Protein AF-K2NVF6-F1 (afdb_monomer)

pLDDT: mean 97.02, std 4.73, range [56.03, 98.81]

Solvent-accessible surface area (backbone atoms only — not comparable to full-atom values): 5908 Å² total; per-residue (Å²): 128,57,72,67,57,52,52,40,52,58,54,57,77,69,61,88,63,93,87,68,90,44,64,64,63,52,57,75,37,52,66,48,78,48,76,46,57,49,92,93,43,70,61,28,25,37,22,43,39,32,30,70,89,70,53,74,41,76,11,54,35,62,58,96,49,70,90,69,56,45,73,68,61,27,51,49,48,2,43,51,43,22,52,62,60,46,50,62,55,52,46,50,56,49,50,54,52,56,60,74,76,106

Nearest PDB structures (foldseek):
  2pod-assembly1_A  TM=8.569E-01  e=7.023E-01  Burkholderia pseudomallei K96243
  2x5g-assembly1_A-2  TM=3.742E-01  e=3.805E+00  Sulfolobus islandicus rudivirus 1 variant XX
  3caa-assembly1_A  TM=4.633E-01  e=4.312E+00  Homo sapiens
  1h6h-assembly1_A  TM=2.798E-01  e=1.488E+00  Homo sapiens

Secondary structure (DSSP, 8-state):
--HHHHHHHHHHHT--SS----HHHHHTTEEEEEEE--TT-TT-EEEEEEETTS-EEEEEE--SSGGG--HHHHHHHHHHHHHHHHHHHHHHHHHHHHHHT-

Sequence (102 aa):
MDSLEATDAAAAAVQKTPNRVSLDSIKAKIAEVEFHAPHLEPTMTVCFVKMQNGFVVIGKTAPADPGNFDAELGRKFAYEDAVRQIWPLEGYALRERLAAEA

InterPro domains:
  IPR025915 Phage protein (N4 Gp49/phage Sf6 gene 66) family [PF13876] (23-98)

Radius of gyration: 15.77 Å; Cα contacts (8 Å, |Δi|>4): 128; chains: 1; bounding box: 32×29×45 Å

Structure (mmCIF, N/CA/C/O backbone):
data_AF-K2NVF6-F1
#
_entry.id   AF-K2NVF6-F1
#
loop_
_atom_site.group_PDB
_atom_site.id
_atom_site.type_symbol
_atom_site.label_atom_id
_atom_site.label_alt_id
_atom_site.label_comp_id
_atom_site.label_asym_id
_atom_site.label_entity_id
_atom_site.label_seq_id
_atom_site.pdbx_PDB_ins_code
_atom_site.Cartn_x
_atom_site.Cartn_y
_atom_site.Cartn_z
_atom_site.occupancy
_atom_site.B_iso_or_equiv
_atom_site.auth_seq_id
_atom_site.auth_comp_id
_atom_site.auth_asym_id
_atom_site.auth_atom_id
_atom_site.pdbx_PDB_model_num
ATOM 1 N N . MET A 1 1 ? 9.861 13.664 2.309 1.00 56.03 1 MET A N 1
ATOM 2 C CA . MET A 1 1 ? 8.954 12.829 3.118 1.00 56.03 1 MET A CA 1
ATOM 3 C C . MET A 1 1 ? 8.157 11.981 2.151 1.00 56.03 1 MET A C 1
ATOM 5 O O . MET A 1 1 ? 7.742 12.523 1.129 1.00 56.03 1 MET A O 1
ATOM 9 N N . ASP A 1 2 ? 8.043 10.676 2.391 1.00 87.88 2 ASP A N 1
ATOM 10 C CA . ASP A 1 2 ? 7.190 9.816 1.568 1.00 87.88 2 ASP A CA 1
ATOM 11 C C . ASP A 1 2 ? 5.736 10.322 1.648 1.00 87.88 2 ASP A C 1
ATOM 13 O O . ASP A 1 2 ? 5.313 10.851 2.680 1.00 87.88 2 ASP A O 1
ATOM 17 N N . SER A 1 3 ? 4.972 10.243 0.558 1.00 94.88 3 SER A N 1
ATOM 18 C CA . SER A 1 3 ? 3.623 10.820 0.530 1.00 94.88 3 SER A CA 1
ATOM 19 C C . SER A 1 3 ? 2.660 10.087 1.479 1.00 94.88 3 SER A C 1
ATOM 21 O O . SER A 1 3 ? 1.757 10.703 2.057 1.00 94.88 3 SER A O 1
ATOM 23 N N . LEU A 1 4 ? 2.884 8.785 1.693 1.00 97.19 4 LEU A N 1
ATOM 24 C CA . LEU A 1 4 ? 2.151 7.981 2.666 1.00 97.19 4 LEU A CA 1
ATOM 25 C C . LEU A 1 4 ? 2.488 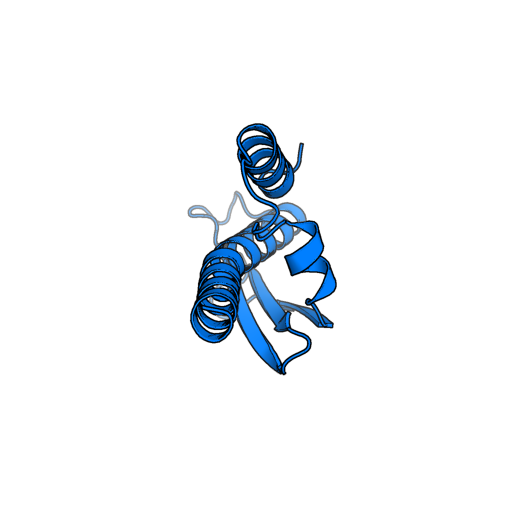8.407 4.095 1.00 97.19 4 LEU A C 1
ATOM 27 O O . LEU A 1 4 ? 1.586 8.552 4.915 1.00 97.19 4 LEU A O 1
ATOM 31 N N . GLU A 1 5 ? 3.767 8.655 4.385 1.00 97.50 5 GLU A N 1
ATOM 32 C CA . GLU A 1 5 ? 4.224 9.122 5.701 1.00 97.50 5 GLU A CA 1
ATOM 33 C C . GLU A 1 5 ? 3.648 10.496 6.031 1.00 97.50 5 GLU A C 1
ATOM 35 O O . GLU A 1 5 ? 3.191 10.721 7.147 1.00 97.50 5 GLU A O 1
ATOM 40 N N . ALA A 1 6 ? 3.629 11.411 5.058 1.00 97.56 6 ALA A N 1
ATOM 41 C CA . ALA A 1 6 ? 3.038 12.732 5.241 1.00 97.56 6 ALA A CA 1
ATOM 42 C C . ALA A 1 6 ? 1.535 12.639 5.560 1.00 97.56 6 ALA A C 1
ATOM 44 O O . ALA A 1 6 ? 1.045 13.321 6.462 1.00 97.56 6 ALA A O 1
ATOM 45 N N . THR A 1 7 ? 0.814 11.757 4.857 1.00 96.44 7 THR A N 1
ATOM 46 C CA . THR A 1 7 ? -0.617 11.508 5.097 1.00 96.44 7 THR A CA 1
ATOM 47 C C . THR A 1 7 ? -0.851 10.889 6.478 1.00 96.44 7 THR A C 1
ATOM 49 O O . THR A 1 7 ? -1.722 11.347 7.219 1.00 96.44 7 THR A O 1
ATOM 52 N N . ASP A 1 8 ? -0.053 9.887 6.859 1.00 98.06 8 ASP A N 1
ATOM 53 C CA . ASP A 1 8 ? -0.150 9.232 8.167 1.00 98.06 8 ASP A CA 1
ATOM 54 C C . ASP A 1 8 ? 0.152 10.197 9.318 1.00 98.06 8 ASP A C 1
ATOM 56 O O . ASP A 1 8 ? -0.606 10.251 10.287 1.00 98.06 8 ASP A O 1
ATOM 60 N N . ALA A 1 9 ? 1.203 11.012 9.184 1.00 98.00 9 ALA A N 1
ATOM 61 C CA . ALA A 1 9 ? 1.586 12.011 10.176 1.00 98.00 9 ALA A CA 1
ATOM 62 C C . ALA A 1 9 ? 0.489 13.068 10.372 1.00 98.00 9 ALA A C 1
ATOM 64 O O . ALA A 1 9 ? 0.155 13.407 11.510 1.00 98.00 9 ALA A O 1
ATOM 65 N N . ALA A 1 10 ? -0.119 13.551 9.283 1.00 97.62 10 ALA A N 1
ATOM 66 C CA . ALA A 1 10 ? -1.236 14.491 9.355 1.00 97.62 10 ALA A CA 1
ATOM 67 C C . ALA A 1 10 ? -2.454 13.880 10.071 1.00 97.62 10 ALA A C 1
ATOM 69 O O . ALA A 1 10 ? -3.062 14.535 10.919 1.00 97.62 10 ALA A O 1
ATOM 70 N N . ALA A 1 11 ? -2.782 12.615 9.787 1.00 97.06 11 ALA A N 1
ATOM 71 C CA . ALA A 1 11 ? -3.864 11.902 10.465 1.00 97.06 11 ALA A CA 1
ATOM 72 C C . ALA A 1 11 ? -3.561 11.644 11.954 1.00 97.06 11 ALA A C 1
ATOM 74 O O . ALA A 1 11 ? -4.452 11.767 12.796 1.00 97.06 11 ALA A O 1
ATOM 75 N N . ALA A 1 12 ? -2.311 11.317 12.294 1.00 97.88 12 ALA A N 1
ATOM 76 C CA . ALA A 1 12 ? -1.865 11.111 13.670 1.00 97.88 12 ALA A CA 1
ATOM 77 C C . ALA A 1 12 ? -1.951 12.398 14.505 1.00 97.88 12 ALA A C 1
ATOM 79 O O . ALA A 1 12 ? -2.398 12.358 15.650 1.00 97.88 12 ALA A O 1
ATOM 80 N N . ALA A 1 13 ? -1.597 13.549 13.925 1.00 98.31 13 ALA A N 1
ATOM 81 C CA . ALA A 1 13 ? -1.610 14.843 14.612 1.00 98.31 13 ALA A CA 1
ATOM 82 C C . ALA A 1 13 ? -3.007 15.282 15.095 1.00 98.31 13 ALA A C 1
ATOM 84 O O . ALA A 1 13 ? -3.115 16.084 16.020 1.00 98.31 13 ALA A O 1
ATOM 85 N N . VAL A 1 14 ? -4.078 14.758 14.488 1.00 97.81 14 VAL A N 1
ATOM 86 C CA . VAL A 1 14 ? -5.475 15.077 14.840 1.00 97.81 14 VAL A CA 1
ATOM 87 C C . VAL A 1 14 ? -6.210 13.921 15.532 1.00 97.81 14 VAL A C 1
ATOM 89 O O . VAL A 1 14 ? -7.424 13.993 15.746 1.00 97.81 14 VAL A O 1
ATOM 92 N N . GLN A 1 15 ? -5.503 12.843 15.884 1.00 97.56 15 GLN A N 1
ATOM 93 C CA . GLN A 1 15 ? -6.074 11.650 16.505 1.00 97.56 15 GLN A CA 1
ATOM 94 C C . GLN A 1 15 ? -6.615 11.949 17.917 1.00 97.56 15 GLN A C 1
ATOM 96 O O . GLN A 1 15 ? -5.915 12.494 18.764 1.00 97.56 15 GLN A O 1
ATOM 101 N N . LYS A 1 16 ? -7.867 11.549 18.188 1.00 97.88 16 LYS A N 1
ATOM 102 C CA . LYS A 1 16 ? -8.545 11.750 19.492 1.00 97.88 16 LYS A CA 1
ATOM 103 C C . LYS A 1 16 ? -8.851 10.459 20.257 1.00 97.88 16 LYS A C 1
ATOM 105 O O . LYS A 1 16 ? -9.225 10.512 21.421 1.00 97.88 16 LYS A O 1
ATOM 110 N N . THR A 1 17 ? -8.746 9.308 19.598 1.00 96.94 17 THR A N 1
ATOM 111 C CA . THR A 1 17 ? -9.041 7.980 20.166 1.00 96.94 17 THR A CA 1
ATOM 112 C C . THR A 1 17 ? -7.910 7.020 19.799 1.00 96.94 17 THR A C 1
ATOM 114 O O . THR A 1 17 ? -7.207 7.296 18.826 1.00 96.94 17 THR A O 1
ATOM 117 N N . PRO A 1 18 ? -7.722 5.885 20.492 1.00 95.81 18 PRO A N 1
ATOM 118 C CA . PRO A 1 18 ? -6.734 4.882 20.080 1.00 95.81 18 PRO A CA 1
ATOM 119 C C . PRO A 1 18 ? -7.077 4.189 18.745 1.00 95.81 18 PRO A C 1
ATOM 121 O O . PRO A 1 18 ? -6.223 3.526 18.163 1.00 95.81 18 PRO A O 1
ATOM 124 N N . ASN A 1 19 ? -8.296 4.363 18.227 1.00 97.06 19 ASN A N 1
ATOM 125 C CA . ASN A 1 19 ? -8.804 3.657 17.055 1.00 97.06 19 ASN A CA 1
ATOM 126 C C . ASN A 1 19 ? -8.381 4.350 15.755 1.00 97.06 19 ASN A C 1
ATOM 128 O O . ASN A 1 19 ? -9.136 5.138 15.182 1.00 97.06 19 ASN A O 1
ATOM 132 N N . ARG A 1 20 ? -7.170 4.053 15.278 1.00 97.19 20 ARG A N 1
ATOM 133 C CA . ARG A 1 20 ? -6.643 4.573 14.010 1.00 97.19 20 ARG A CA 1
ATOM 134 C C . ARG A 1 20 ? -5.943 3.475 13.219 1.00 97.19 20 ARG A C 1
ATOM 136 O O . ARG A 1 20 ? -5.141 2.726 13.763 1.00 97.19 20 ARG A O 1
ATOM 143 N N . VAL A 1 21 ? -6.202 3.436 11.916 1.00 98.19 21 VAL A N 1
ATOM 144 C CA . VAL A 1 21 ? -5.375 2.682 10.968 1.00 98.19 21 VAL A CA 1
ATOM 145 C C . VAL A 1 21 ? -4.148 3.530 10.641 1.00 98.19 21 VAL A C 1
ATOM 147 O O . VAL A 1 21 ? -4.294 4.611 10.065 1.00 98.19 21 VAL A O 1
ATOM 150 N N . SER A 1 22 ? -2.965 3.065 11.040 1.00 98.25 22 SER A N 1
ATOM 151 C CA . SER A 1 22 ? -1.684 3.714 10.736 1.00 98.25 22 SER A CA 1
ATOM 152 C C . SER A 1 22 ? -0.967 3.058 9.558 1.00 98.25 22 SER A C 1
ATOM 154 O O . SER A 1 22 ? -1.186 1.873 9.278 1.00 98.25 22 SER A O 1
ATOM 156 N N . LEU A 1 23 ? -0.047 3.796 8.930 1.00 98.44 23 LEU A N 1
ATOM 157 C CA . LEU A 1 23 ? 0.848 3.266 7.897 1.00 98.44 23 LEU A CA 1
ATOM 158 C C . LEU A 1 23 ? 1.577 2.013 8.380 1.00 98.44 23 LEU A C 1
ATOM 160 O O . LEU A 1 23 ? 1.611 1.003 7.681 1.00 98.44 23 LEU A O 1
ATOM 164 N N . ASP A 1 24 ? 2.121 2.069 9.594 1.00 98.31 24 ASP A N 1
ATOM 165 C CA . ASP A 1 24 ? 2.859 0.958 10.191 1.00 98.31 24 ASP A CA 1
ATOM 166 C C . ASP A 1 24 ? 1.962 -0.260 10.413 1.00 98.31 24 ASP A C 1
ATOM 168 O O . ASP A 1 24 ? 2.375 -1.382 10.134 1.00 98.31 24 ASP A O 1
ATOM 172 N N . SER A 1 25 ? 0.707 -0.0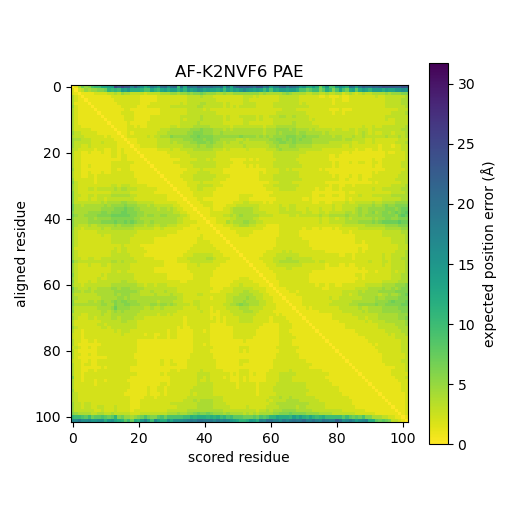56 10.835 1.00 98.38 25 SER A N 1
ATOM 173 C CA . SER A 1 25 ? -0.251 -1.155 11.010 1.00 98.38 25 SER A CA 1
ATOM 174 C C . SER A 1 25 ? -0.615 -1.839 9.690 1.00 98.38 25 SER A C 1
ATOM 176 O O . SER A 1 25 ? -0.839 -3.049 9.674 1.00 98.38 25 SER A O 1
ATOM 178 N N . ILE A 1 26 ? -0.634 -1.089 8.582 1.00 98.50 26 ILE A N 1
ATOM 179 C CA . ILE A 1 26 ? -0.830 -1.638 7.238 1.00 98.50 26 ILE A CA 1
ATOM 180 C C . ILE A 1 26 ? 0.417 -2.403 6.804 1.00 98.50 26 ILE A C 1
ATOM 182 O O . ILE A 1 26 ? 0.314 -3.571 6.436 1.00 98.50 26 ILE A O 1
ATOM 186 N N . LYS A 1 27 ? 1.600 -1.778 6.892 1.00 98.38 27 LYS A N 1
ATOM 187 C CA . LYS A 1 27 ? 2.880 -2.396 6.513 1.00 98.38 27 LYS A CA 1
ATOM 188 C C . LYS A 1 27 ? 3.129 -3.696 7.276 1.00 98.38 27 LYS A C 1
ATOM 190 O O . LYS A 1 27 ? 3.527 -4.683 6.670 1.00 98.38 27 LYS A O 1
ATOM 195 N N . ALA A 1 28 ? 2.812 -3.727 8.569 1.00 98.56 28 ALA A N 1
ATOM 196 C CA . ALA A 1 28 ? 2.938 -4.912 9.411 1.00 98.56 28 ALA A CA 1
ATOM 197 C C . ALA A 1 28 ? 2.038 -6.083 8.980 1.00 98.56 28 ALA A C 1
ATOM 199 O O . ALA A 1 28 ? 2.279 -7.205 9.414 1.00 98.56 28 ALA A O 1
ATOM 200 N N . LYS A 1 29 ? 1.014 -5.843 8.149 1.00 98.62 29 LYS A N 1
ATOM 201 C CA . LYS A 1 29 ? 0.100 -6.864 7.609 1.00 98.62 29 LYS A CA 1
ATOM 202 C C . LYS A 1 29 ? 0.398 -7.243 6.163 1.00 98.62 29 LYS A C 1
ATOM 204 O O . LYS A 1 29 ? -0.277 -8.123 5.631 1.00 98.62 29 LYS A O 1
ATOM 209 N N . ILE A 1 30 ? 1.376 -6.609 5.521 1.00 98.69 30 ILE A N 1
ATOM 210 C CA . ILE A 1 30 ? 1.833 -7.009 4.191 1.00 98.69 30 ILE A CA 1
ATOM 211 C C . ILE A 1 30 ? 2.688 -8.268 4.347 1.00 98.69 30 ILE A C 1
ATOM 213 O O . ILE A 1 30 ? 3.601 -8.315 5.168 1.00 98.69 30 ILE A O 1
ATOM 217 N N . ALA A 1 31 ? 2.365 -9.300 3.575 1.00 98.62 31 ALA A N 1
ATOM 218 C CA . ALA A 1 31 ? 3.133 -10.536 3.507 1.00 98.62 31 ALA A CA 1
ATOM 219 C C . ALA A 1 31 ? 4.173 -10.485 2.384 1.00 98.62 31 ALA A C 1
ATOM 221 O O . ALA A 1 31 ? 5.310 -10.903 2.579 1.00 98.62 31 ALA A O 1
ATOM 222 N N . GLU A 1 32 ? 3.787 -9.976 1.214 1.00 98.62 32 GLU A N 1
ATOM 223 C CA . GLU A 1 32 ? 4.622 -9.997 0.014 1.00 98.62 32 GLU A CA 1
ATOM 224 C C . GLU A 1 32 ? 4.241 -8.854 -0.932 1.00 98.62 32 GLU A C 1
ATOM 226 O O . GLU A 1 32 ? 3.081 -8.431 -0.974 1.00 98.62 32 GLU A O 1
ATOM 231 N N . VAL A 1 33 ? 5.226 -8.354 -1.683 1.00 98.69 33 VAL A N 1
ATOM 232 C CA . VAL A 1 33 ? 5.029 -7.334 -2.717 1.00 98.69 33 VAL A CA 1
ATOM 233 C C . VAL A 1 33 ? 5.736 -7.767 -3.993 1.00 98.69 33 VAL A C 1
ATOM 235 O O . VAL A 1 33 ? 6.947 -7.984 -3.986 1.00 98.69 33 VAL A O 1
ATOM 238 N N . GLU A 1 34 ? 4.992 -7.827 -5.092 1.00 98.50 34 GLU A N 1
ATOM 239 C CA . GLU A 1 34 ? 5.505 -8.166 -6.418 1.00 98.50 34 GLU A CA 1
ATOM 240 C C . GLU A 1 34 ? 5.201 -7.044 -7.416 1.00 98.50 34 GLU A C 1
ATOM 242 O O . GLU A 1 34 ? 4.189 -6.350 -7.307 1.00 98.50 34 GLU A O 1
ATOM 247 N N . PHE A 1 35 ? 6.089 -6.848 -8.392 1.00 98.50 35 PHE A N 1
ATOM 248 C CA . PHE A 1 35 ? 5.931 -5.832 -9.427 1.00 98.50 35 PHE A CA 1
ATOM 249 C C . PHE A 1 35 ? 6.043 -6.456 -10.810 1.00 98.50 35 PHE A C 1
ATOM 251 O O . PHE A 1 35 ? 6.983 -7.202 -11.076 1.00 98.50 35 PHE A O 1
ATOM 258 N N . HIS A 1 36 ? 5.143 -6.070 -11.711 1.00 97.62 36 HIS A N 1
ATOM 259 C CA . HIS A 1 36 ? 5.183 -6.487 -13.107 1.00 97.62 36 HIS A CA 1
ATOM 260 C C . HIS A 1 36 ? 4.963 -5.313 -14.052 1.00 97.62 36 HIS A C 1
ATOM 262 O O . HIS A 1 36 ? 4.135 -4.438 -13.796 1.00 97.62 36 HIS A O 1
ATOM 268 N N . ALA A 1 37 ? 5.658 -5.358 -15.184 1.00 96.75 37 ALA A N 1
ATOM 269 C CA . ALA A 1 37 ? 5.341 -4.560 -16.358 1.00 96.75 37 ALA A CA 1
ATOM 270 C C . ALA A 1 37 ? 4.578 -5.448 -17.360 1.00 96.75 37 ALA A C 1
ATOM 272 O O . ALA A 1 37 ? 5.108 -6.487 -17.773 1.00 96.75 37 ALA A O 1
ATOM 273 N N . PRO A 1 38 ? 3.330 -5.114 -17.730 1.00 95.19 38 PRO A N 1
ATOM 274 C CA . PRO A 1 38 ? 2.591 -5.864 -18.738 1.00 95.19 38 PRO A CA 1
ATOM 275 C C . PRO A 1 38 ? 3.276 -5.787 -20.108 1.00 95.19 38 PRO A C 1
ATOM 277 O O . PRO A 1 38 ? 3.696 -4.719 -20.535 1.00 95.19 38 PRO A O 1
ATOM 280 N N . HIS A 1 39 ? 3.303 -6.891 -20.859 1.00 95.69 39 HIS A N 1
ATOM 281 C CA . HIS A 1 39 ? 3.850 -6.893 -22.227 1.00 95.69 39 HIS A CA 1
ATOM 282 C C . HIS A 1 39 ? 3.112 -5.932 -23.180 1.00 95.69 39 HIS A C 1
ATOM 284 O O . HIS A 1 39 ? 3.694 -5.482 -24.161 1.00 95.69 39 HIS A O 1
ATOM 290 N N . LEU A 1 40 ? 1.836 -5.640 -22.898 1.00 96.06 40 LEU A N 1
ATOM 291 C CA . LEU A 1 40 ? 1.009 -4.716 -23.674 1.00 96.06 40 LEU A CA 1
ATOM 292 C C . LEU A 1 40 ? 1.393 -3.246 -23.446 1.00 96.06 40 LEU A C 1
ATOM 294 O O . LEU A 1 40 ? 1.243 -2.441 -24.357 1.00 96.06 40 LEU A O 1
ATOM 298 N N . GLU A 1 41 ? 1.871 -2.906 -22.248 1.00 95.94 41 GLU A N 1
ATOM 299 C CA . GLU A 1 41 ? 2.272 -1.549 -21.873 1.00 95.94 41 GLU A CA 1
ATOM 300 C C . GLU A 1 41 ? 3.520 -1.625 -20.975 1.00 95.94 41 GLU A C 1
ATOM 302 O O . GLU A 1 41 ? 3.403 -1.688 -19.748 1.00 95.94 41 GLU A O 1
ATOM 307 N N . PRO A 1 42 ? 4.728 -1.675 -21.566 1.00 94.81 42 PRO A N 1
ATOM 308 C CA . PRO A 1 42 ? 5.966 -1.879 -20.819 1.00 94.81 42 PRO A CA 1
ATOM 309 C C . PRO A 1 42 ? 6.363 -0.677 -19.950 1.00 94.81 42 PRO A C 1
ATOM 311 O O . PRO A 1 42 ? 7.236 -0.827 -19.096 1.00 94.81 42 PRO A O 1
ATOM 314 N N . THR A 1 43 ? 5.742 0.498 -20.134 1.00 96.81 43 THR A N 1
ATOM 315 C CA . THR A 1 43 ? 5.963 1.670 -19.266 1.00 96.81 43 THR A CA 1
ATOM 316 C C . THR A 1 43 ? 5.011 1.727 -18.068 1.00 96.81 43 THR A C 1
ATOM 318 O O . THR A 1 43 ? 5.173 2.557 -17.172 1.00 96.81 43 THR A O 1
ATOM 321 N N . MET A 1 44 ? 4.039 0.813 -17.997 1.00 97.94 44 MET A N 1
ATOM 322 C CA . MET A 1 44 ? 3.190 0.631 -16.827 1.00 97.94 44 MET A CA 1
ATOM 323 C C . MET A 1 44 ? 3.891 -0.242 -15.786 1.00 97.94 44 MET A C 1
ATOM 325 O O . MET A 1 44 ? 4.518 -1.250 -16.102 1.00 97.94 44 MET A O 1
ATOM 329 N N . THR A 1 45 ? 3.719 0.101 -14.512 1.00 98.56 45 THR A N 1
ATOM 330 C CA . THR A 1 45 ? 4.082 -0.763 -13.384 1.00 98.56 45 THR A CA 1
ATOM 331 C C . THR A 1 45 ? 2.827 -1.155 -12.619 1.00 98.56 45 THR A C 1
ATOM 333 O O . THR A 1 45 ? 2.072 -0.298 -12.158 1.00 98.56 45 THR A O 1
ATOM 336 N N . VAL A 1 46 ? 2.615 -2.459 -12.463 1.00 98.62 46 VAL A N 1
ATOM 337 C CA . VAL A 1 46 ? 1.578 -3.054 -11.618 1.00 98.62 46 VAL A CA 1
ATOM 338 C C . VAL A 1 46 ? 2.240 -3.572 -10.347 1.00 98.62 46 VAL A C 1
ATOM 340 O O . VAL A 1 46 ? 3.222 -4.304 -10.425 1.00 98.62 46 VAL A O 1
ATOM 343 N N . CYS A 1 47 ? 1.715 -3.189 -9.187 1.00 98.75 47 CYS A N 1
ATOM 344 C CA . CYS A 1 47 ? 2.154 -3.638 -7.871 1.00 98.75 47 CYS A CA 1
ATOM 345 C C . CYS A 1 47 ? 1.091 -4.557 -7.269 1.00 98.75 47 CYS A C 1
ATOM 347 O O . CYS A 1 47 ? -0.055 -4.145 -7.097 1.00 98.75 47 CYS A O 1
ATOM 349 N N . PHE A 1 48 ? 1.471 -5.781 -6.931 1.00 98.81 48 PHE A N 1
ATOM 350 C CA . PHE A 1 48 ? 0.640 -6.741 -6.218 1.00 98.81 48 PHE A CA 1
ATOM 351 C C . PHE A 1 48 ? 1.086 -6.767 -4.762 1.00 98.81 48 PHE A C 1
ATOM 353 O O . PHE A 1 48 ? 2.224 -7.119 -4.468 1.00 98.81 48 PHE A O 1
ATOM 360 N N . VAL A 1 49 ? 0.192 -6.402 -3.848 1.00 98.81 49 VAL A N 1
ATOM 361 C CA . VAL A 1 49 ? 0.436 -6.444 -2.405 1.00 98.81 49 VAL A CA 1
ATOM 362 C C . VAL A 1 49 ? -0.409 -7.558 -1.810 1.00 98.81 49 VAL A C 1
ATOM 364 O O . VAL A 1 49 ? -1.632 -7.440 -1.715 1.00 98.81 49 VAL A O 1
ATOM 367 N N . LYS A 1 50 ? 0.243 -8.649 -1.413 1.00 98.81 50 LYS A N 1
ATOM 368 C CA . LYS A 1 50 ? -0.396 -9.761 -0.713 1.00 98.81 50 LYS A CA 1
ATOM 369 C C . LYS A 1 50 ? -0.387 -9.479 0.782 1.00 98.81 50 LYS A C 1
ATOM 371 O O . LYS A 1 50 ? 0.667 -9.269 1.379 1.00 98.81 50 LYS A O 1
ATOM 376 N N . MET A 1 51 ? -1.560 -9.501 1.394 1.00 98.62 51 MET A N 1
ATOM 377 C CA . MET A 1 51 ? -1.754 -9.321 2.828 1.00 98.62 51 MET A CA 1
ATOM 378 C C . MET A 1 51 ? -1.582 -10.658 3.567 1.00 98.62 51 MET A C 1
ATOM 380 O O . MET A 1 51 ? -1.777 -11.728 2.990 1.00 98.62 51 MET A O 1
ATOM 384 N N . GLN A 1 52 ? -1.267 -10.626 4.863 1.00 98.50 52 GLN A N 1
ATOM 385 C CA . GLN A 1 52 ? -1.105 -11.827 5.703 1.00 98.50 52 GLN A CA 1
ATOM 386 C C . GLN A 1 52 ? -2.357 -12.712 5.760 1.00 98.50 52 GLN A C 1
ATOM 388 O O . GLN A 1 52 ? -2.248 -13.921 5.936 1.00 98.50 52 GLN A O 1
ATOM 393 N N . ASN A 1 53 ? -3.544 -12.133 5.572 1.00 97.12 53 ASN A N 1
ATOM 394 C CA . ASN A 1 53 ? -4.803 -12.878 5.484 1.00 97.12 53 ASN A CA 1
ATOM 395 C C . ASN A 1 53 ? -5.055 -13.505 4.095 1.00 97.12 53 ASN A C 1
ATOM 397 O O . ASN A 1 53 ? -6.115 -14.082 3.873 1.00 97.12 53 ASN A O 1
ATOM 401 N N . GLY A 1 54 ? -4.116 -13.368 3.155 1.00 98.00 54 GLY A N 1
ATOM 402 C CA . GLY A 1 54 ? -4.205 -13.898 1.796 1.00 98.00 54 GLY A CA 1
ATOM 403 C C . GLY A 1 54 ? -4.903 -12.988 0.781 1.00 98.00 54 GLY A C 1
ATOM 404 O O . GLY A 1 54 ? -4.882 -13.311 -0.405 1.00 98.00 54 GLY A O 1
ATOM 405 N N . PHE A 1 55 ? -5.488 -11.859 1.196 1.00 98.31 55 PHE A N 1
ATOM 406 C CA . PHE A 1 55 ? -6.087 -10.900 0.264 1.00 98.31 55 PHE A CA 1
ATOM 407 C C . PHE A 1 55 ? -5.006 -10.196 -0.566 1.00 98.31 55 PHE A C 1
ATOM 409 O O . PHE A 1 55 ? -3.926 -9.907 -0.053 1.00 98.31 55 PHE A O 1
ATOM 416 N N . VAL A 1 56 ? -5.289 -9.899 -1.835 1.00 98.62 56 VAL A N 1
ATOM 417 C CA . VAL A 1 56 ? -4.347 -9.216 -2.734 1.00 98.62 56 VAL A CA 1
ATOM 418 C C . VAL A 1 56 ? -4.937 -7.885 -3.174 1.00 98.62 56 VAL A C 1
ATOM 420 O O . VAL A 1 56 ? -6.056 -7.836 -3.680 1.00 98.62 56 VAL A O 1
ATOM 423 N N . VAL A 1 57 ? -4.165 -6.813 -3.004 1.00 98.75 57 VAL A N 1
ATOM 424 C CA . VAL A 1 57 ? -4.495 -5.476 -3.508 1.00 98.75 57 VAL A CA 1
ATOM 425 C C . VAL A 1 57 ? -3.555 -5.121 -4.648 1.00 98.75 57 VAL A C 1
ATOM 427 O O . VAL A 1 57 ? -2.355 -5.382 -4.574 1.00 98.75 57 VAL A O 1
ATOM 430 N N . ILE A 1 58 ? -4.108 -4.528 -5.704 1.00 98.75 58 ILE A N 1
ATOM 431 C CA . ILE A 1 58 ? -3.361 -4.165 -6.905 1.00 98.75 58 ILE A CA 1
ATOM 432 C C . ILE A 1 58 ? -3.270 -2.648 -6.999 1.00 98.75 58 ILE A C 1
ATOM 434 O O . ILE A 1 58 ? -4.279 -1.963 -7.171 1.00 98.75 58 ILE A O 1
ATOM 438 N N . GLY A 1 59 ? -2.050 -2.135 -6.928 1.00 98.62 59 GLY A N 1
ATOM 439 C CA . GLY A 1 59 ? -1.734 -0.758 -7.272 1.00 98.62 59 GLY A CA 1
ATOM 440 C C . GLY A 1 59 ? -1.132 -0.658 -8.665 1.00 98.62 59 GLY A C 1
ATOM 441 O O . GLY A 1 59 ? -0.614 -1.636 -9.209 1.00 98.62 59 GLY A O 1
ATOM 442 N N . LYS A 1 60 ? -1.215 0.517 -9.279 1.00 98.44 60 LYS A N 1
ATOM 443 C CA . LYS A 1 60 ? -0.737 0.715 -10.650 1.00 98.44 60 LYS A CA 1
ATOM 444 C C . LYS A 1 60 ? -0.252 2.128 -10.906 1.00 98.44 60 LYS A C 1
ATOM 446 O O . LYS A 1 60 ? -0.726 3.084 -10.305 1.00 98.44 60 LYS A O 1
ATOM 451 N N . THR A 1 61 ? 0.637 2.252 -11.879 1.00 97.88 61 THR A N 1
ATOM 452 C CA . THR A 1 61 ? 0.985 3.529 -12.496 1.00 97.88 61 THR A CA 1
ATOM 453 C C . THR A 1 61 ? 1.335 3.325 -13.958 1.00 97.88 61 THR A C 1
ATOM 455 O O . THR A 1 61 ? 1.915 2.303 -14.320 1.00 97.88 61 THR A O 1
ATOM 458 N N . ALA A 1 62 ? 0.974 4.293 -14.786 1.00 97.12 62 ALA A N 1
ATOM 459 C CA . ALA A 1 62 ? 1.360 4.373 -16.183 1.00 97.12 62 ALA A CA 1
ATOM 460 C C . ALA A 1 62 ? 1.546 5.863 -16.509 1.00 97.12 62 ALA A C 1
ATOM 462 O O . ALA A 1 62 ? 0.600 6.636 -16.312 1.00 97.12 62 ALA A O 1
ATOM 463 N N . PRO A 1 63 ? 2.741 6.304 -16.932 1.00 96.75 63 PRO A N 1
ATOM 464 C CA . PRO A 1 63 ? 2.933 7.682 -17.356 1.00 96.75 63 PRO A CA 1
ATOM 465 C C . PRO A 1 63 ? 2.117 7.948 -18.628 1.00 96.75 63 PRO A C 1
ATOM 467 O O . PRO A 1 63 ? 2.001 7.087 -19.494 1.00 96.75 63 PRO A O 1
ATOM 470 N N . ALA A 1 64 ? 1.550 9.151 -18.755 1.00 96.06 64 ALA A N 1
ATOM 471 C CA . ALA A 1 64 ? 0.783 9.523 -19.948 1.00 96.06 64 ALA A CA 1
ATOM 472 C C . ALA A 1 64 ? 1.665 9.638 -21.208 1.00 96.06 64 ALA A C 1
ATOM 474 O O . ALA A 1 64 ? 1.201 9.369 -22.311 1.00 96.06 64 ALA A O 1
ATOM 475 N N . ASP A 1 65 ? 2.928 10.038 -21.030 1.00 97.12 65 ASP A N 1
ATOM 476 C CA . ASP A 1 65 ? 3.959 10.043 -22.067 1.00 97.12 65 ASP A CA 1
ATOM 477 C C . ASP A 1 65 ? 5.026 8.992 -21.705 1.00 97.12 65 ASP A C 1
ATOM 479 O O . ASP A 1 65 ? 5.664 9.135 -20.653 1.00 97.12 65 ASP A O 1
ATOM 483 N N . PRO A 1 66 ? 5.249 7.964 -22.547 1.00 95.19 66 PRO A N 1
ATOM 484 C CA . PRO A 1 66 ? 6.281 6.947 -22.343 1.00 95.19 66 PRO A CA 1
ATOM 485 C C . PRO A 1 66 ? 7.692 7.510 -22.124 1.00 95.19 66 PRO A C 1
ATOM 487 O O . PRO A 1 66 ? 8.49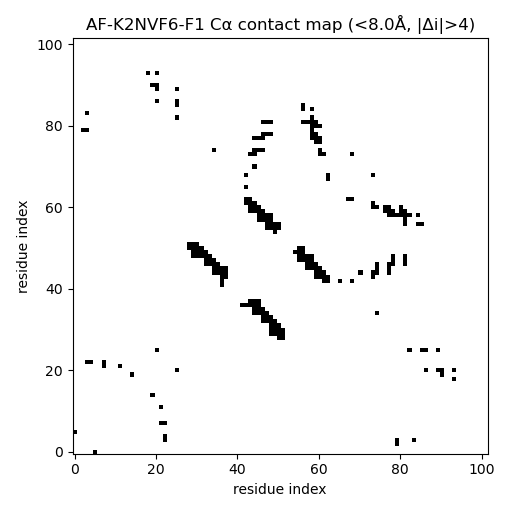9 6.882 -21.443 1.00 95.19 66 PRO A O 1
ATOM 490 N N . GLY A 1 67 ? 7.999 8.699 -22.658 1.00 97.31 67 GLY A N 1
ATOM 491 C CA . GLY A 1 67 ? 9.282 9.377 -22.449 1.00 97.31 67 GLY A CA 1
ATOM 492 C C . GLY A 1 67 ? 9.541 9.793 -20.996 1.00 97.31 67 GLY A C 1
ATOM 493 O O . GLY A 1 67 ? 10.689 10.022 -20.626 1.00 97.31 67 GLY A O 1
ATOM 494 N N . ASN A 1 68 ? 8.495 9.839 -20.164 1.00 96.94 68 ASN A N 1
ATOM 495 C CA . ASN A 1 68 ? 8.583 10.110 -18.727 1.00 96.94 68 ASN A CA 1
ATOM 496 C C . ASN A 1 68 ? 8.652 8.829 -17.879 1.00 96.94 68 ASN A C 1
ATOM 498 O O . ASN A 1 68 ? 8.474 8.891 -16.660 1.00 96.94 68 ASN A O 1
ATOM 502 N N . PHE A 1 69 ? 8.847 7.662 -18.498 1.00 97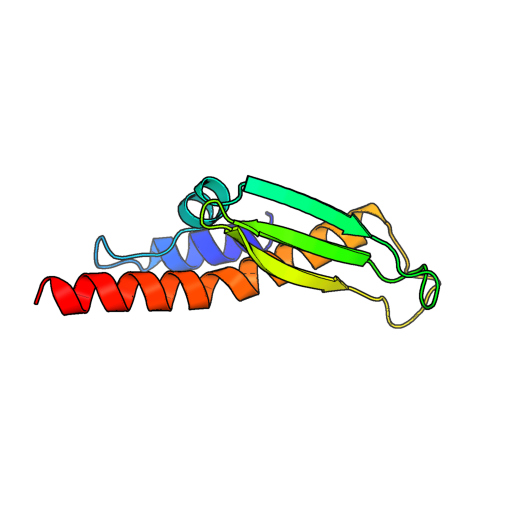.00 69 PHE A N 1
ATOM 503 C CA . PHE A 1 69 ? 8.967 6.413 -17.762 1.00 97.00 69 PHE A CA 1
ATOM 504 C C . PHE A 1 69 ? 10.211 6.404 -16.868 1.00 97.00 69 PHE A C 1
ATOM 506 O O . PHE A 1 69 ? 11.339 6.569 -17.328 1.00 97.00 69 PHE A O 1
ATOM 513 N N . ASP A 1 70 ? 9.982 6.132 -15.587 1.00 97.62 70 ASP A N 1
ATOM 514 C CA . ASP A 1 70 ? 11.006 5.913 -14.577 1.00 97.62 70 ASP A CA 1
ATOM 515 C C . ASP A 1 70 ? 10.606 4.675 -13.767 1.00 97.62 70 ASP A C 1
ATOM 517 O O . ASP A 1 70 ? 9.532 4.634 -13.160 1.00 97.62 70 ASP A O 1
ATOM 521 N N . ALA A 1 71 ? 11.444 3.638 -13.789 1.00 96.12 71 ALA A N 1
ATOM 522 C CA . ALA A 1 71 ? 11.119 2.354 -13.176 1.00 96.12 71 ALA A CA 1
ATOM 523 C C . ALA A 1 71 ? 11.086 2.419 -11.639 1.00 96.12 71 ALA A C 1
ATOM 525 O O . ALA A 1 71 ? 10.288 1.721 -11.009 1.00 96.12 71 ALA A O 1
ATOM 526 N N . GLU A 1 72 ? 11.930 3.246 -11.018 1.00 96.69 72 GLU A N 1
ATOM 527 C CA . GLU A 1 72 ? 11.985 3.368 -9.560 1.00 96.69 72 GLU A CA 1
ATOM 528 C C . GLU A 1 72 ? 10.776 4.147 -9.043 1.00 96.69 72 GLU A C 1
ATOM 530 O O . GLU A 1 72 ? 10.066 3.680 -8.144 1.00 96.69 72 GLU A O 1
ATOM 535 N N . LEU A 1 73 ? 10.478 5.292 -9.665 1.00 96.56 73 LEU A N 1
ATOM 536 C CA . LEU A 1 73 ? 9.277 6.068 -9.361 1.00 96.56 73 LEU A CA 1
ATOM 537 C C . LEU A 1 73 ? 8.006 5.297 -9.724 1.00 96.56 73 LEU A C 1
ATOM 539 O O . LEU A 1 73 ? 7.029 5.347 -8.978 1.00 96.56 73 LEU A O 1
ATOM 543 N N . GLY A 1 74 ? 8.034 4.521 -10.807 1.00 97.25 74 GLY A N 1
ATOM 544 C CA . GLY A 1 74 ? 6.953 3.628 -11.203 1.00 97.25 74 GLY A CA 1
ATOM 545 C C . GLY A 1 74 ? 6.593 2.632 -10.095 1.00 97.25 74 GLY A C 1
ATOM 546 O O . GLY A 1 74 ? 5.445 2.550 -9.649 1.00 97.25 74 GLY A O 1
ATOM 547 N N . ARG A 1 75 ? 7.593 1.918 -9.566 1.00 98.00 75 ARG A N 1
ATOM 548 C CA . ARG A 1 75 ? 7.395 0.983 -8.444 1.00 98.00 75 ARG A CA 1
ATOM 549 C C . ARG A 1 75 ? 6.913 1.696 -7.191 1.00 98.00 75 ARG A C 1
ATOM 551 O O . ARG A 1 75 ? 5.981 1.215 -6.545 1.00 98.00 75 ARG A O 1
ATOM 558 N N . LYS A 1 76 ? 7.496 2.854 -6.874 1.00 97.50 76 LYS A N 1
ATOM 559 C CA . LYS A 1 76 ? 7.065 3.664 -5.733 1.00 97.50 76 LYS A CA 1
ATOM 560 C C . LYS A 1 76 ? 5.583 4.022 -5.843 1.00 97.50 76 LYS A C 1
ATOM 562 O O . LYS A 1 76 ? 4.813 3.677 -4.954 1.00 97.50 76 LYS A O 1
ATOM 567 N N . PHE A 1 77 ? 5.165 4.661 -6.931 1.00 97.94 77 PHE A N 1
ATOM 568 C CA . PHE A 1 77 ? 3.791 5.141 -7.080 1.00 97.94 77 PHE A CA 1
ATOM 569 C C . PHE A 1 77 ? 2.775 4.004 -7.179 1.00 97.94 77 PHE A C 1
ATOM 571 O O . PHE A 1 77 ? 1.709 4.109 -6.578 1.00 97.94 77 PHE A O 1
ATOM 578 N N . ALA A 1 78 ? 3.108 2.893 -7.845 1.00 98.56 78 ALA A N 1
ATOM 579 C CA . ALA A 1 78 ? 2.241 1.716 -7.855 1.00 98.56 78 ALA A CA 1
ATOM 580 C C . ALA A 1 78 ? 2.068 1.118 -6.447 1.00 98.56 78 ALA A C 1
ATOM 582 O O . ALA A 1 78 ? 0.963 0.732 -6.078 1.00 98.56 78 ALA A O 1
ATOM 583 N N . TYR A 1 79 ? 3.129 1.061 -5.635 1.00 98.56 79 TYR A N 1
ATOM 584 C CA . TYR A 1 79 ? 3.020 0.622 -4.243 1.00 98.56 79 TYR A CA 1
ATOM 585 C C . TYR A 1 79 ? 2.192 1.591 -3.395 1.00 98.56 79 TYR A C 1
ATOM 587 O O . TYR A 1 79 ? 1.312 1.159 -2.651 1.00 98.56 79 TYR A O 1
ATOM 595 N N . GLU A 1 80 ? 2.417 2.899 -3.530 1.00 98.44 80 GLU A N 1
ATOM 596 C CA . GLU A 1 80 ? 1.621 3.881 -2.801 1.00 98.44 80 GLU A CA 1
ATOM 597 C C . GLU A 1 80 ? 0.134 3.834 -3.190 1.00 98.44 80 GLU A C 1
ATOM 599 O O . GLU A 1 80 ? -0.724 3.961 -2.318 1.00 98.44 80 GLU A O 1
ATOM 604 N N . ASP A 1 81 ? -0.189 3.628 -4.471 1.00 98.6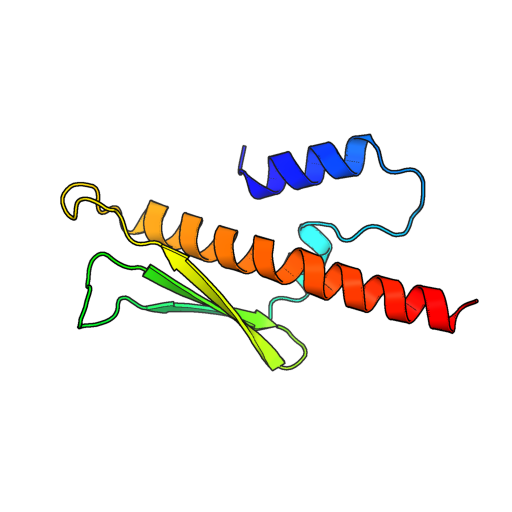9 81 ASP A N 1
ATOM 605 C CA . ASP A 1 81 ? -1.562 3.408 -4.947 1.00 98.69 81 ASP A CA 1
ATOM 606 C C . ASP A 1 81 ? -2.198 2.182 -4.269 1.00 98.69 81 ASP A C 1
ATOM 608 O O . ASP A 1 81 ? -3.309 2.274 -3.745 1.00 98.69 81 ASP A O 1
ATOM 612 N N . ALA A 1 82 ? -1.476 1.057 -4.177 1.00 98.75 82 ALA A N 1
ATOM 613 C CA . ALA A 1 82 ? -1.953 -0.134 -3.468 1.00 98.75 82 ALA A CA 1
ATOM 614 C C . ALA A 1 82 ? -2.195 0.139 -1.972 1.00 98.75 82 ALA A C 1
ATOM 616 O O . ALA A 1 82 ? -3.243 -0.213 -1.433 1.00 98.75 82 ALA A O 1
ATOM 617 N N . VAL A 1 83 ? -1.259 0.805 -1.287 1.00 98.56 83 VAL A N 1
ATOM 618 C CA . VAL A 1 83 ? -1.389 1.122 0.147 1.00 98.56 83 VAL A CA 1
ATOM 619 C C . VAL A 1 83 ? -2.563 2.068 0.412 1.00 98.56 83 VAL A C 1
ATOM 621 O O . VAL A 1 83 ? -3.312 1.861 1.369 1.00 98.56 83 VAL A O 1
ATOM 624 N N . ARG A 1 84 ? -2.786 3.066 -0.453 1.00 98.50 84 ARG A N 1
ATOM 625 C CA . ARG A 1 84 ? -3.961 3.951 -0.367 1.00 98.50 84 ARG A CA 1
ATOM 626 C C . ARG A 1 84 ? -5.273 3.182 -0.502 1.00 98.50 84 ARG A C 1
ATOM 628 O O . ARG A 1 84 ? -6.229 3.519 0.189 1.00 98.50 84 ARG A O 1
ATOM 635 N N . GLN A 1 85 ? -5.314 2.144 -1.337 1.00 98.62 85 GLN A N 1
ATOM 636 C CA . GLN A 1 85 ? -6.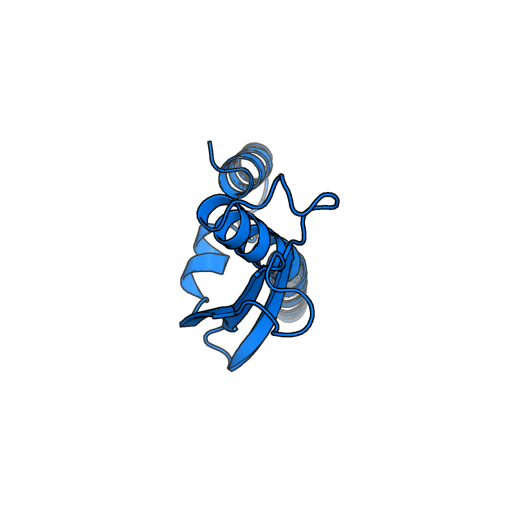473 1.255 -1.465 1.00 98.62 85 GLN A CA 1
ATOM 637 C C . GLN A 1 85 ? -6.649 0.322 -0.253 1.00 98.62 85 GLN A C 1
ATOM 639 O O . GLN A 1 85 ? -7.780 0.018 0.117 1.00 98.62 85 GLN A O 1
ATOM 644 N N . ILE A 1 86 ? -5.563 -0.108 0.402 1.00 98.69 86 ILE A N 1
ATOM 645 C CA . ILE A 1 86 ? -5.627 -0.934 1.623 1.00 98.69 86 ILE A CA 1
ATOM 646 C C . ILE A 1 86 ? -6.219 -0.148 2.801 1.00 98.69 86 ILE A C 1
ATOM 648 O O . ILE A 1 86 ? -6.969 -0.705 3.602 1.00 98.69 86 ILE A O 1
ATOM 652 N N . TRP A 1 87 ? -5.926 1.149 2.909 1.00 98.38 87 TRP A N 1
ATOM 653 C CA . TRP A 1 87 ? -6.378 1.981 4.029 1.00 98.38 87 TRP A CA 1
ATOM 654 C C . TRP A 1 87 ? -7.884 1.923 4.327 1.00 98.38 87 TRP A C 1
ATOM 656 O O . TRP A 1 87 ? -8.243 1.674 5.480 1.00 98.38 87 TRP A O 1
ATOM 666 N N . PRO A 1 88 ? -8.791 2.132 3.351 1.00 98.38 88 PRO A N 1
ATOM 667 C CA . PRO A 1 88 ? -10.224 2.010 3.598 1.00 98.38 88 PRO A CA 1
ATOM 668 C C . PRO A 1 88 ? -10.654 0.576 3.941 1.00 98.38 88 PRO A C 1
ATOM 670 O O . PRO A 1 88 ? -11.594 0.420 4.717 1.00 98.38 88 PRO A O 1
ATOM 673 N N . LEU A 1 89 ? -9.969 -0.463 3.443 1.00 98.44 89 LEU A N 1
ATOM 674 C CA . LEU A 1 89 ? -10.260 -1.859 3.807 1.00 98.44 89 LEU A CA 1
ATOM 675 C C . LEU A 1 89 ? -9.933 -2.127 5.280 1.00 98.44 89 LEU A C 1
ATOM 677 O O . LEU A 1 89 ? -10.742 -2.690 6.015 1.00 98.44 89 LEU A O 1
ATOM 681 N N . GLU A 1 90 ? -8.772 -1.662 5.735 1.00 98.38 90 GLU A N 1
ATOM 682 C CA . GLU A 1 90 ? -8.383 -1.725 7.144 1.00 98.38 90 GLU A CA 1
ATOM 683 C C . GLU A 1 90 ? -9.280 -0.842 8.022 1.00 98.38 90 GLU A C 1
ATOM 685 O O . GLU A 1 90 ? -9.593 -1.205 9.157 1.00 98.38 90 GLU A O 1
ATOM 690 N N . GLY A 1 91 ? -9.756 0.286 7.486 1.00 98.25 91 GLY A N 1
ATOM 691 C CA . GLY A 1 91 ? -10.746 1.142 8.136 1.00 98.25 91 GLY A CA 1
ATOM 692 C C . GLY A 1 91 ? -12.082 0.427 8.339 1.00 98.25 91 GLY A C 1
ATOM 693 O O . GLY A 1 91 ? -12.637 0.466 9.437 1.00 98.25 91 GLY A O 1
ATOM 694 N N . TYR A 1 92 ? -12.571 -0.276 7.315 1.00 98.44 92 TYR A N 1
ATOM 695 C CA . TYR A 1 92 ? -13.760 -1.123 7.409 1.00 98.44 92 TYR A CA 1
ATOM 696 C C . TYR A 1 92 ? -13.567 -2.244 8.440 1.00 98.44 92 TYR A C 1
ATOM 698 O O . TYR A 1 92 ? -14.377 -2.384 9.353 1.00 98.44 92 TYR A O 1
ATOM 706 N N . ALA A 1 93 ? -12.450 -2.974 8.382 1.00 98.06 93 ALA A N 1
ATOM 707 C CA . ALA A 1 93 ? -12.150 -4.038 9.342 1.00 98.06 93 ALA A CA 1
ATOM 708 C C . ALA A 1 93 ? -12.060 -3.528 10.793 1.00 98.06 93 ALA A C 1
ATOM 710 O O . ALA A 1 93 ? -12.488 -4.211 11.722 1.00 98.06 93 ALA A O 1
ATOM 711 N N . LEU A 1 94 ? -11.515 -2.326 11.009 1.00 98.19 94 LEU A N 1
ATOM 712 C CA . LEU A 1 94 ? -11.517 -1.683 12.323 1.00 98.19 94 LEU A CA 1
ATOM 713 C C . LEU A 1 94 ? -12.943 -1.351 12.781 1.00 98.19 94 LEU A C 1
ATOM 715 O O . LEU A 1 94 ? -13.277 -1.591 13.937 1.00 98.19 94 LEU A O 1
ATOM 719 N N . ARG A 1 95 ? -13.794 -0.831 11.888 1.00 98.25 95 ARG A N 1
ATOM 720 C CA . ARG A 1 95 ? -15.202 -0.539 12.196 1.00 98.25 95 ARG A CA 1
ATOM 721 C C . ARG A 1 95 ? -15.982 -1.787 12.599 1.00 98.25 95 ARG A C 1
ATOM 723 O O . ARG A 1 95 ? -16.729 -1.704 13.567 1.00 98.25 95 ARG A O 1
ATOM 730 N N . GLU A 1 96 ? -15.769 -2.913 11.922 1.00 98.50 96 GLU A N 1
ATOM 731 C CA . GLU A 1 96 ? -16.391 -4.196 12.283 1.00 98.50 96 GLU A CA 1
ATOM 732 C C . GLU A 1 96 ? -16.006 -4.635 13.705 1.00 98.50 96 GLU A C 1
ATOM 734 O O . GLU A 1 96 ? -16.875 -5.000 14.491 1.00 98.50 96 GLU A O 1
ATOM 739 N N . ARG A 1 97 ? -14.722 -4.525 14.085 1.00 97.69 97 ARG A N 1
ATOM 740 C CA . ARG A 1 97 ? -14.274 -4.845 15.457 1.00 97.69 97 ARG A CA 1
ATOM 741 C C . ARG A 1 97 ? -14.926 -3.940 16.499 1.00 97.69 97 ARG A C 1
ATOM 743 O O . ARG A 1 97 ? -15.456 -4.433 17.484 1.00 97.69 97 ARG A O 1
ATOM 750 N N . LEU A 1 98 ? -14.949 -2.631 16.243 1.00 97.81 98 LEU A N 1
ATOM 751 C CA . LEU A 1 98 ? -15.569 -1.662 17.152 1.00 97.81 98 LEU A CA 1
ATOM 752 C C . LEU A 1 98 ? -17.077 -1.878 17.310 1.00 97.81 98 LEU A C 1
AT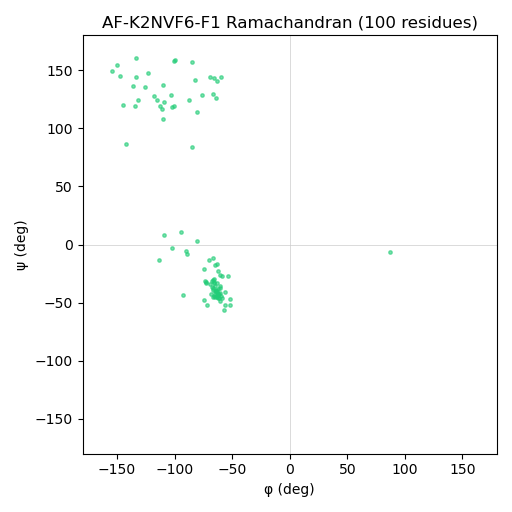OM 754 O O . LEU A 1 98 ? -17.616 -1.597 18.373 1.00 97.81 98 LEU A O 1
ATOM 758 N N . ALA A 1 99 ? -17.760 -2.340 16.261 1.00 98.25 99 ALA A N 1
ATOM 759 C CA . ALA A 1 99 ? -19.180 -2.667 16.329 1.00 98.25 99 ALA A CA 1
ATOM 760 C C . ALA A 1 99 ? -19.445 -3.959 17.119 1.00 98.25 99 ALA A C 1
ATOM 762 O O . ALA A 1 99 ? -20.469 -4.047 17.782 1.00 98.25 99 ALA A O 1
ATOM 763 N N . ALA A 1 100 ? -18.536 -4.938 17.065 1.00 97.56 100 ALA A N 1
ATOM 764 C CA . ALA A 1 100 ? -18.644 -6.185 17.826 1.00 97.56 100 ALA A CA 1
ATOM 765 C C . ALA A 1 100 ? -18.3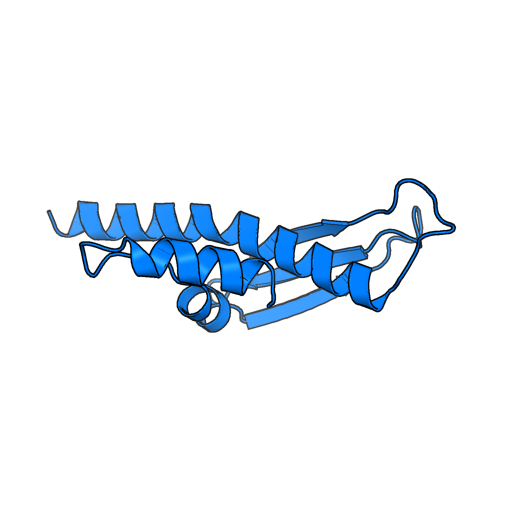44 -6.021 19.330 1.00 97.56 100 ALA A C 1
ATOM 767 O O . ALA A 1 100 ? -18.741 -6.867 20.127 1.00 97.56 100 ALA A O 1
ATOM 768 N N . GLU A 1 101 ? -17.627 -4.961 19.711 1.00 92.44 101 GLU A N 1
ATOM 769 C CA . GLU A 1 101 ? -17.296 -4.614 21.103 1.00 92.44 101 GLU A CA 1
ATOM 770 C C . GLU A 1 101 ? -18.345 -3.710 21.783 1.00 92.44 101 GLU A C 1
ATOM 772 O O . GLU A 1 101 ? -18.233 -3.454 22.984 1.00 92.44 101 GLU A O 1
ATOM 777 N N . ALA A 1 102 ? -19.328 -3.208 21.026 1.00 78.25 102 ALA A N 1
ATOM 778 C CA . A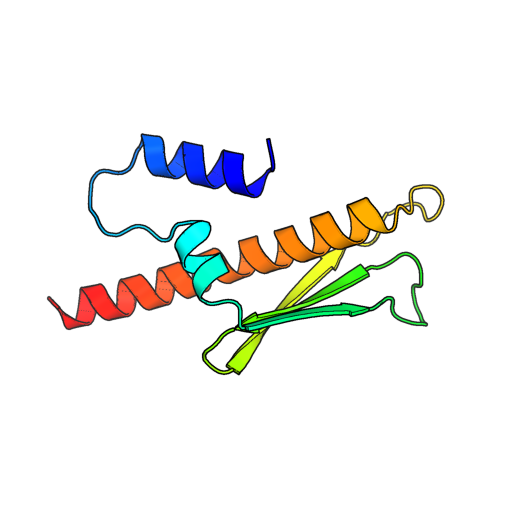LA A 1 102 ? -20.399 -2.325 21.498 1.00 78.25 102 ALA A CA 1
ATOM 779 C C . ALA A 1 102 ? -21.627 -3.109 21.982 1.00 78.25 102 ALA A C 1
ATOM 781 O O . ALA A 1 102 ? -22.232 -2.662 22.984 1.00 78.25 102 ALA A O 1
#

Foldseek 3Di:
DQPLVVVQVVVVVPDDDPLADHPVNLVVFFDDKDWDQDPVANLKIWIWTQGNVRDIFIFIDHDPDSVPRDPVVRSSRSVVRRSVVVRVVVVVVSVVVVVVVD

Organism: NCBI:txid1231190

Mean predicted aligned error: 2.67 Å